Protein AF-A0A0Q9MKY3-F1 (afdb_monomer_lite)

Sequence (114 aa):
METAKNHFFTDISVMLGRSMRHIFRSIDTIITVCITPIAMMLLFVYVLGGAIQTGTDNYVNYLLPGILLMAIASGIAYTSYRLFMDKQRGIFERFSEVSSTCCQASCLWRSQAA

pLDDT: mean 70.07, std 8.72, range [50.09, 84.06]

Radius of gyration: 25.33 Å; chains: 1; bounding box: 61×44×64 Å

Foldseek 3Di:
DVVVVVVVVVVCVVVVVVVVVVVVVVVVVVCCLLVVLVVVLCCCCCVVLVPDPDPSPPPCVVVVVVSVVVNVVSNVVVVVVVVVVVVVCVVVVVVVVVVVVVVVVVVVVVVVVD

Structure (mmCIF, N/CA/C/O backbone):
data_AF-A0A0Q9MKY3-F1
#
_entry.id   AF-A0A0Q9MKY3-F1
#
loop_
_atom_site.group_PDB
_atom_site.id
_atom_site.type_symbol
_atom_site.label_atom_id
_atom_site.label_alt_id
_atom_site.label_comp_id
_atom_site.label_asym_id
_atom_site.label_entity_id
_atom_site.label_seq_id
_atom_site.pdbx_PDB_ins_code
_atom_site.Cartn_x
_atom_site.Cartn_y
_atom_site.Cartn_z
_atom_site.occupancy
_atom_site.B_iso_or_equiv
_atom_site.auth_seq_id
_atom_site.auth_comp_id
_atom_site.auth_asym_id
_atom_site.auth_atom_id
_atom_site.pdbx_PDB_model_num
ATOM 1 N N . MET A 1 1 ? 1.417 21.401 -30.698 1.00 51.50 1 MET A N 1
ATOM 2 C CA . MET A 1 1 ? 1.576 21.024 -29.273 1.00 51.50 1 MET A CA 1
ATOM 3 C C . MET A 1 1 ? 0.485 20.063 -28.787 1.00 51.50 1 MET A C 1
ATOM 5 O O . MET A 1 1 ? 0.763 19.288 -27.885 1.00 51.50 1 MET A O 1
ATOM 9 N N . GLU A 1 2 ? -0.709 20.025 -29.396 1.00 54.91 2 GLU A N 1
ATOM 10 C CA . GLU A 1 2 ? -1.766 19.061 -29.021 1.00 54.91 2 GLU A CA 1
ATOM 11 C C . GLU A 1 2 ? -1.507 17.608 -29.455 1.00 54.91 2 GLU A C 1
ATOM 13 O O . GLU A 1 2 ? -1.830 16.681 -28.717 1.00 54.91 2 GLU A O 1
ATOM 18 N N . THR A 1 3 ? -0.8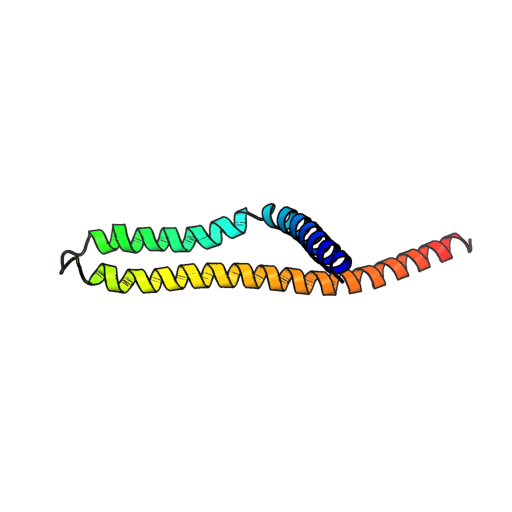64 17.382 -30.603 1.00 54.81 3 THR A N 1
ATOM 19 C CA . THR A 1 3 ? -0.604 16.027 -31.123 1.00 54.81 3 THR A CA 1
ATOM 20 C C . THR A 1 3 ? 0.345 15.217 -30.234 1.00 54.81 3 THR A C 1
ATOM 22 O O . THR A 1 3 ? 0.073 14.054 -29.956 1.00 54.81 3 THR A O 1
ATOM 25 N N . ALA A 1 4 ? 1.398 15.832 -29.684 1.00 59.72 4 ALA A N 1
ATOM 26 C CA . ALA A 1 4 ? 2.339 15.166 -28.772 1.00 59.72 4 ALA A CA 1
ATOM 27 C C . ALA A 1 4 ? 1.683 14.697 -27.457 1.00 59.72 4 ALA A C 1
ATOM 29 O O . ALA A 1 4 ? 2.031 13.642 -26.929 1.00 59.72 4 ALA A O 1
ATOM 30 N N . LYS A 1 5 ? 0.698 15.448 -26.946 1.00 59.72 5 LYS A N 1
ATOM 31 C CA . LYS A 1 5 ? -0.033 15.107 -25.718 1.00 59.72 5 LYS A CA 1
ATOM 32 C C . LYS A 1 5 ? -0.911 13.864 -25.911 1.00 59.72 5 LYS A C 1
ATOM 34 O O . LYS A 1 5 ? -0.959 13.021 -25.019 1.00 59.72 5 LYS A O 1
ATOM 39 N N . ASN A 1 6 ? -1.538 13.709 -27.080 1.00 66.19 6 ASN A N 1
ATOM 40 C CA . ASN A 1 6 ? -2.361 12.533 -27.382 1.00 66.19 6 ASN A CA 1
ATOM 41 C C . ASN A 1 6 ? -1.530 11.246 -27.495 1.00 66.19 6 ASN A C 1
ATOM 43 O O . ASN A 1 6 ? -1.966 10.205 -27.003 1.00 66.19 6 ASN A O 1
ATOM 47 N N . HIS A 1 7 ? -0.322 11.310 -28.064 1.00 71.31 7 HIS A N 1
ATOM 48 C CA . HIS A 1 7 ? 0.585 10.156 -28.100 1.00 71.31 7 HIS A CA 1
ATOM 49 C C . HIS A 1 7 ? 1.090 9.786 -26.701 1.00 71.31 7 HIS A C 1
ATOM 51 O O . HIS A 1 7 ? 0.990 8.630 -26.310 1.00 71.31 7 HIS A O 1
ATOM 57 N N . PHE A 1 8 ? 1.486 10.773 -25.889 1.00 77.25 8 PHE A N 1
ATOM 58 C CA . PHE A 1 8 ? 1.986 10.532 -24.532 1.00 77.25 8 PHE A CA 1
ATOM 59 C C . PHE A 1 8 ? 0.960 9.821 -23.631 1.00 77.25 8 PHE A C 1
ATOM 61 O O . PHE A 1 8 ? 1.293 8.867 -22.930 1.00 77.25 8 PHE A O 1
ATOM 68 N N . PHE A 1 9 ? -0.310 10.237 -23.681 1.00 78.12 9 PHE A N 1
ATOM 69 C CA . PHE A 1 9 ? -1.382 9.572 -22.934 1.00 78.12 9 PHE A CA 1
ATOM 70 C C . PHE A 1 9 ? -1.719 8.179 -23.482 1.00 78.12 9 PHE A C 1
ATOM 72 O O . PHE A 1 9 ? -2.019 7.276 -22.700 1.00 78.12 9 PHE A O 1
ATOM 79 N N . THR A 1 10 ? -1.639 7.989 -24.801 1.00 82.31 10 THR A N 1
ATOM 80 C CA . THR A 1 10 ? -1.887 6.688 -25.441 1.00 82.31 10 THR A CA 1
ATOM 81 C C . THR A 1 10 ? -0.791 5.684 -25.086 1.00 82.31 10 THR A C 1
ATOM 83 O O . THR A 1 10 ? -1.093 4.560 -24.691 1.00 82.31 10 THR A O 1
ATOM 86 N N . ASP A 1 11 ? 0.474 6.098 -25.125 1.00 80.50 11 ASP A N 1
ATOM 87 C CA . ASP A 1 11 ? 1.614 5.237 -24.804 1.00 80.50 11 ASP A CA 1
ATOM 88 C C . ASP A 1 11 ? 1.630 4.851 -23.320 1.00 80.50 11 ASP A C 1
ATOM 90 O O . ASP A 1 11 ? 1.821 3.679 -22.981 1.00 80.50 11 ASP A O 1
ATOM 94 N N . ILE A 1 12 ? 1.333 5.806 -22.427 1.00 82.81 12 ILE A N 1
ATOM 95 C CA . ILE A 1 12 ? 1.160 5.533 -20.993 1.00 82.81 12 ILE A CA 1
ATOM 96 C C . ILE A 1 12 ? 0.005 4.555 -20.773 1.00 82.81 12 ILE A C 1
ATOM 98 O O . ILE A 1 12 ? 0.165 3.591 -20.030 1.00 82.81 12 ILE A O 1
ATOM 102 N N . SER A 1 13 ? -1.137 4.758 -21.433 1.00 83.19 13 SER A N 1
ATOM 103 C CA . SER A 1 13 ? -2.302 3.874 -21.320 1.00 83.19 13 SER A CA 1
ATOM 104 C C . SER A 1 13 ? -1.993 2.442 -21.777 1.00 83.19 13 SER A C 1
ATOM 106 O O . SER A 1 13 ? -2.350 1.484 -21.088 1.00 83.19 13 SER A O 1
ATOM 108 N N . VAL A 1 14 ? -1.270 2.277 -22.888 1.00 83.50 14 VAL A N 1
ATOM 109 C CA . VAL A 1 14 ? -0.912 0.962 -23.442 1.00 83.50 14 VAL A CA 1
ATOM 110 C C . VAL A 1 14 ? 0.117 0.235 -22.569 1.00 83.50 14 VAL A C 1
ATOM 112 O O . VAL A 1 14 ? -0.034 -0.963 -22.309 1.00 83.50 14 VAL A O 1
ATOM 115 N N . MET A 1 15 ? 1.141 0.940 -22.079 1.00 79.50 15 MET A N 1
ATOM 116 C CA . MET A 1 15 ? 2.135 0.393 -21.143 1.00 79.50 15 MET A CA 1
ATOM 117 C C . MET A 1 15 ? 1.478 -0.017 -19.818 1.00 79.50 15 MET A C 1
ATOM 119 O O . MET A 1 15 ? 1.665 -1.138 -19.340 1.00 79.50 15 MET A O 1
ATOM 123 N N . LEU A 1 16 ? 0.640 0.861 -19.261 1.00 80.75 16 LEU A N 1
ATOM 124 C CA . LEU A 1 16 ? -0.065 0.641 -18.000 1.00 80.75 16 LEU A CA 1
ATOM 125 C C . LEU A 1 16 ? -1.078 -0.506 -18.125 1.00 80.75 16 LEU A C 1
ATOM 127 O O . LEU A 1 16 ? -1.164 -1.344 -17.229 1.00 80.75 16 LEU A O 1
ATOM 131 N N . GLY A 1 17 ? -1.774 -0.614 -19.260 1.00 79.94 17 GLY A N 1
ATOM 132 C CA . GLY A 1 17 ? -2.690 -1.715 -19.559 1.00 79.94 17 GLY A CA 1
ATOM 133 C C . GLY A 1 17 ? -1.995 -3.078 -19.633 1.00 79.94 17 GLY A C 1
ATOM 134 O O . GLY A 1 17 ? -2.499 -4.060 -19.080 1.00 79.94 17 GLY A O 1
ATOM 135 N N . ARG A 1 18 ? -0.806 -3.154 -20.249 1.00 76.62 18 ARG A N 1
ATOM 136 C CA . ARG A 1 18 ? -0.003 -4.389 -20.273 1.00 76.62 18 ARG A CA 1
ATOM 137 C C . ARG A 1 18 ? 0.519 -4.767 -18.885 1.00 76.62 18 ARG A C 1
ATOM 139 O O . ARG A 1 18 ? 0.367 -5.926 -18.493 1.00 76.62 18 ARG A O 1
ATOM 146 N N . SER A 1 19 ? 1.052 -3.811 -18.121 1.00 67.25 19 SER A N 1
ATOM 147 C CA . SER A 1 19 ? 1.531 -4.064 -16.754 1.00 67.25 19 SER A CA 1
ATOM 148 C C . SER A 1 19 ? 0.402 -4.477 -15.812 1.00 67.25 19 SER A C 1
ATOM 150 O O . SER A 1 19 ? 0.541 -5.462 -15.087 1.00 67.25 19 SER A O 1
ATOM 152 N N . MET A 1 20 ? -0.756 -3.810 -15.865 1.00 68.69 20 MET A N 1
ATOM 153 C CA . MET A 1 20 ? -1.925 -4.209 -15.078 1.00 68.69 20 MET A CA 1
ATOM 154 C C . MET A 1 20 ? -2.361 -5.641 -15.393 1.00 68.69 20 MET A C 1
ATOM 156 O O . MET A 1 20 ? -2.624 -6.412 -14.474 1.00 68.69 20 MET A O 1
ATOM 160 N N . ARG A 1 21 ? -2.365 -6.051 -16.667 1.00 73.38 21 ARG A N 1
ATOM 161 C CA . ARG A 1 21 ? -2.749 -7.419 -17.047 1.00 73.38 21 ARG A CA 1
ATOM 162 C C . ARG A 1 21 ? -1.819 -8.491 -16.466 1.00 73.38 21 ARG A C 1
ATOM 164 O O . ARG A 1 21 ? -2.297 -9.559 -16.092 1.00 73.38 21 ARG A O 1
ATOM 171 N N . HIS A 1 22 ? -0.521 -8.209 -16.347 1.00 63.81 22 HIS A N 1
ATOM 172 C CA . HIS A 1 22 ? 0.435 -9.105 -15.684 1.00 63.81 22 HIS A CA 1
ATOM 173 C C . HIS A 1 22 ? 0.244 -9.150 -14.164 1.00 63.81 22 HIS A C 1
ATOM 175 O O . HIS A 1 22 ? 0.338 -10.214 -13.554 1.00 63.81 22 HIS A O 1
ATOM 181 N N . ILE A 1 23 ? -0.074 -8.003 -13.569 1.00 62.81 23 ILE A N 1
ATOM 182 C CA . ILE A 1 23 ? -0.332 -7.825 -12.140 1.00 62.81 23 ILE A CA 1
ATOM 183 C C . ILE A 1 23 ? -1.580 -8.591 -11.682 1.00 62.81 23 ILE A C 1
ATOM 185 O O . ILE A 1 23 ? -1.556 -9.241 -10.639 1.00 62.81 23 ILE A O 1
ATOM 189 N N . PHE A 1 24 ? -2.656 -8.549 -12.471 1.00 62.31 24 PHE A N 1
ATOM 190 C CA . PHE A 1 24 ? -3.918 -9.213 -12.140 1.00 62.31 24 PHE A CA 1
ATOM 191 C C . PHE A 1 24 ? -3.836 -10.746 -12.165 1.00 62.31 24 PHE A C 1
ATOM 193 O O . PHE A 1 24 ? -4.729 -11.398 -11.635 1.00 62.31 24 PHE A O 1
ATOM 200 N N . ARG A 1 25 ? -2.770 -11.349 -12.717 1.00 65.19 25 ARG A N 1
ATOM 201 C CA . ARG A 1 25 ? -2.572 -12.808 -12.646 1.00 65.19 25 ARG A CA 1
ATOM 202 C C . ARG A 1 25 ? -2.107 -13.277 -11.258 1.00 65.19 25 ARG A C 1
ATOM 204 O O . ARG A 1 25 ? -2.299 -14.440 -10.924 1.00 65.19 25 ARG A O 1
ATOM 211 N N . SER A 1 26 ? -1.576 -12.372 -10.435 1.00 62.75 26 SER A N 1
ATOM 212 C CA . SER A 1 26 ? -1.145 -12.618 -9.049 1.00 62.75 26 SER A CA 1
ATOM 213 C C . SER A 1 26 ? -2.217 -12.188 -8.036 1.00 62.75 26 SER A C 1
ATOM 215 O O . SER A 1 26 ? -1.912 -11.530 -7.045 1.00 62.75 26 SER A O 1
ATOM 217 N N . ILE A 1 27 ? -3.490 -12.477 -8.322 1.00 63.00 27 ILE A N 1
ATOM 218 C CA . ILE A 1 27 ? -4.642 -11.978 -7.552 1.00 63.00 27 ILE A CA 1
ATOM 219 C C . ILE A 1 27 ? -4.792 -12.655 -6.180 1.00 63.00 27 ILE A C 1
ATOM 221 O O . ILE A 1 27 ? -5.239 -12.028 -5.223 1.00 63.00 27 ILE A O 1
ATOM 225 N N . ASP A 1 28 ? -4.365 -13.911 -6.069 1.00 69.56 28 ASP A N 1
ATOM 226 C CA . ASP A 1 28 ? -4.556 -14.767 -4.891 1.00 69.56 28 ASP A CA 1
ATOM 227 C C . ASP A 1 28 ? -3.962 -14.166 -3.600 1.00 69.56 28 ASP A C 1
ATOM 229 O O . ASP A 1 28 ? -4.615 -14.087 -2.556 1.00 69.56 28 ASP A O 1
ATOM 233 N N . THR A 1 29 ? -2.756 -13.603 -3.695 1.00 67.62 29 THR A N 1
ATOM 234 C CA . THR A 1 29 ? -2.081 -12.977 -2.551 1.00 67.62 29 THR A CA 1
ATOM 235 C C . THR A 1 29 ? -2.720 -11.640 -2.158 1.00 67.62 29 THR A C 1
ATOM 237 O O . THR A 1 29 ? -2.731 -11.293 -0.978 1.00 67.62 29 THR A O 1
ATOM 240 N N . ILE A 1 30 ? -3.288 -10.904 -3.127 1.00 71.38 30 ILE A N 1
ATOM 241 C CA . ILE A 1 30 ? -4.033 -9.653 -2.883 1.00 71.38 30 ILE A CA 1
ATOM 242 C C . ILE A 1 30 ? -5.292 -9.958 -2.074 1.00 71.38 30 ILE A C 1
ATOM 244 O O . ILE A 1 30 ? -5.602 -9.282 -1.095 1.00 71.38 30 ILE A O 1
ATOM 248 N N . ILE A 1 31 ? -5.999 -11.009 -2.490 1.00 73.75 31 ILE A N 1
ATOM 249 C CA . ILE A 1 31 ? -7.240 -11.457 -1.871 1.00 73.75 31 ILE A CA 1
ATOM 250 C C . ILE A 1 31 ? -6.983 -11.828 -0.406 1.00 73.75 31 ILE A C 1
ATOM 252 O O . ILE A 1 31 ? -7.661 -11.311 0.477 1.00 73.75 31 ILE A O 1
ATOM 256 N N . THR A 1 32 ? -5.958 -12.633 -0.123 1.00 76.00 32 THR A N 1
ATOM 257 C CA . THR A 1 32 ? -5.637 -13.066 1.250 1.00 76.00 32 THR A CA 1
ATOM 258 C C . THR A 1 32 ? -5.276 -11.903 2.184 1.00 76.00 32 THR A C 1
ATOM 260 O O . THR A 1 32 ? -5.745 -11.857 3.325 1.00 76.00 32 THR A O 1
ATOM 263 N N . VAL A 1 33 ? -4.497 -10.925 1.711 1.00 77.12 33 VAL A N 1
ATOM 264 C CA . VAL A 1 33 ? -4.085 -9.746 2.500 1.00 77.12 33 VAL A CA 1
ATOM 265 C C . VAL A 1 33 ? -5.256 -8.837 2.882 1.00 77.12 33 VAL A C 1
ATOM 267 O O . VAL A 1 33 ? -5.212 -8.198 3.934 1.00 77.12 33 VAL A O 1
ATOM 270 N N . CYS A 1 34 ? -6.299 -8.787 2.051 1.00 75.94 34 CYS A N 1
ATOM 271 C CA . CYS A 1 34 ? -7.509 -8.009 2.311 1.00 75.94 34 CYS A CA 1
ATOM 272 C C . CYS A 1 34 ? -8.550 -8.802 3.112 1.00 75.94 34 CYS A C 1
ATOM 274 O O . CYS A 1 34 ? -9.195 -8.249 3.999 1.00 75.94 34 CYS A O 1
ATOM 276 N N . ILE A 1 35 ? -8.707 -10.100 2.840 1.00 80.06 35 ILE A N 1
ATOM 277 C CA . ILE A 1 35 ? -9.694 -10.948 3.523 1.00 80.06 35 ILE A CA 1
ATOM 278 C C . ILE A 1 35 ? -9.322 -11.165 4.990 1.00 80.06 35 ILE A C 1
ATOM 280 O O . ILE A 1 35 ? -10.201 -11.116 5.843 1.00 80.06 35 ILE A O 1
ATOM 284 N N . THR A 1 36 ? -8.041 -11.358 5.309 1.00 81.19 36 THR A N 1
ATOM 285 C CA . THR A 1 36 ? -7.583 -11.597 6.690 1.00 81.19 36 THR A CA 1
ATOM 286 C C . THR A 1 36 ? -8.001 -10.484 7.674 1.00 81.19 36 THR A C 1
ATOM 288 O O . THR A 1 36 ? -8.604 -10.801 8.703 1.00 81.19 36 THR A O 1
ATOM 291 N N . PRO A 1 37 ? -7.771 -9.184 7.391 1.00 75.25 37 PRO A N 1
ATOM 292 C CA . PRO A 1 37 ? -8.239 -8.109 8.265 1.00 75.25 37 PRO A CA 1
ATOM 293 C C . PRO A 1 37 ? -9.770 -7.975 8.295 1.00 75.25 37 PRO A C 1
ATOM 295 O O . PRO A 1 37 ? -10.316 -7.648 9.346 1.00 75.25 37 PRO A O 1
ATOM 298 N N . ILE A 1 38 ? -10.482 -8.286 7.203 1.00 79.25 38 ILE A N 1
ATOM 299 C CA . ILE A 1 38 ? -11.959 -8.295 7.180 1.00 79.25 38 ILE A CA 1
ATOM 300 C C . ILE A 1 38 ? -12.518 -9.426 8.055 1.00 79.25 38 ILE A C 1
ATOM 302 O O . ILE A 1 38 ? -13.465 -9.215 8.809 1.00 79.25 38 ILE A O 1
ATOM 306 N N . ALA A 1 39 ? -11.925 -10.619 8.003 1.00 79.31 39 ALA A N 1
ATOM 307 C CA . ALA A 1 39 ? -12.309 -11.741 8.852 1.00 79.31 39 ALA A CA 1
ATOM 308 C C . ALA A 1 39 ? -12.094 -11.412 10.338 1.00 79.31 39 ALA A C 1
ATOM 310 O O . ALA A 1 39 ? -12.971 -11.677 11.160 1.00 79.31 39 ALA A O 1
ATOM 311 N N . MET A 1 40 ? -10.977 -10.755 10.673 1.00 75.94 40 MET A N 1
ATOM 312 C CA . MET A 1 40 ? -10.744 -10.241 12.025 1.00 75.94 40 MET A CA 1
ATOM 313 C C . MET A 1 40 ? -11.748 -9.155 12.428 1.00 75.94 40 MET A C 1
ATOM 315 O O . MET A 1 40 ? -12.217 -9.156 13.564 1.00 75.94 40 MET A O 1
ATOM 319 N N . MET A 1 41 ? -12.142 -8.271 11.505 1.00 72.75 41 MET A N 1
ATOM 320 C CA . MET A 1 41 ? -13.196 -7.282 11.746 1.00 72.75 41 MET A CA 1
ATOM 321 C C . MET A 1 41 ? -14.528 -7.944 12.093 1.00 72.75 41 MET A C 1
ATOM 323 O O . MET A 1 41 ? -15.147 -7.589 13.094 1.00 72.75 41 MET A O 1
ATOM 327 N N . LEU A 1 42 ? -14.961 -8.919 11.290 1.00 73.06 42 LEU A N 1
ATOM 328 C CA . LEU A 1 42 ? -16.223 -9.624 11.504 1.00 73.06 42 LEU A CA 1
ATOM 329 C C . LEU A 1 42 ? -16.209 -10.417 12.814 1.00 73.06 42 LEU A C 1
ATOM 331 O O . LEU A 1 42 ? -17.201 -10.389 13.536 1.00 73.06 42 LEU A O 1
ATOM 335 N N . LEU A 1 43 ? -15.088 -11.050 13.171 1.00 74.62 43 LEU A N 1
ATOM 336 C CA . LEU A 1 43 ? -14.938 -11.738 14.453 1.00 74.62 43 LEU A CA 1
ATOM 337 C C . LEU A 1 43 ? -15.084 -10.763 15.632 1.00 74.62 43 LEU A C 1
ATOM 339 O O . LEU A 1 43 ? -15.881 -11.005 16.535 1.00 74.62 43 LEU A O 1
ATOM 343 N N . PHE A 1 44 ? -14.379 -9.632 15.622 1.00 64.19 44 PHE A N 1
ATOM 344 C CA . PHE A 1 44 ? -14.458 -8.671 16.726 1.00 64.19 44 PHE A CA 1
ATOM 345 C C . PHE A 1 44 ? -15.819 -7.961 16.819 1.00 64.19 44 PHE A C 1
ATOM 347 O O . PHE A 1 44 ? -16.328 -7.783 17.923 1.00 64.19 44 PHE A O 1
ATOM 354 N N . VAL A 1 45 ? -16.444 -7.597 15.693 1.00 66.94 45 VAL A N 1
ATOM 355 C CA . VAL A 1 45 ? -17.748 -6.907 15.683 1.00 66.94 45 VAL A CA 1
ATOM 356 C C . VAL A 1 45 ? -18.899 -7.859 16.018 1.00 66.94 45 VAL A C 1
ATOM 358 O O . VAL A 1 45 ? -19.719 -7.533 16.872 1.00 66.94 45 VAL A O 1
ATOM 361 N N . TYR A 1 46 ? -18.966 -9.035 15.382 1.00 65.12 46 TYR A N 1
ATOM 362 C CA . TYR A 1 46 ? -20.101 -9.949 15.547 1.00 65.12 46 TYR A CA 1
ATOM 363 C C . TYR A 1 46 ? -19.931 -10.940 16.703 1.00 65.12 46 TYR A C 1
ATOM 365 O O . TYR A 1 46 ? -20.901 -11.193 17.412 1.00 65.12 46 TYR A O 1
ATOM 373 N N . VAL A 1 47 ? -18.734 -11.499 16.926 1.00 67.81 47 VAL A N 1
ATOM 374 C CA . VAL A 1 47 ? -18.527 -12.542 17.953 1.00 67.81 47 VAL A CA 1
ATOM 375 C C . VAL A 1 47 ? -18.234 -11.928 19.322 1.00 67.81 47 VAL A C 1
ATOM 377 O O . VAL A 1 47 ? -18.823 -12.344 20.315 1.00 67.81 47 VAL A O 1
ATOM 380 N N . LEU A 1 48 ? -17.357 -10.921 19.386 1.00 60.00 48 LEU A N 1
ATOM 381 C CA . LEU A 1 48 ? -16.985 -10.268 20.650 1.00 60.00 48 LEU A CA 1
ATOM 382 C C . LEU A 1 48 ? -17.901 -9.078 20.989 1.00 60.00 48 LEU A C 1
ATOM 384 O O . LEU A 1 48 ? -18.269 -8.907 22.149 1.00 60.00 48 LEU A O 1
ATOM 388 N N . GLY A 1 49 ? -18.337 -8.300 19.991 1.00 58.50 49 GLY A N 1
ATOM 389 C CA . GLY A 1 49 ? -19.313 -7.216 20.165 1.00 58.50 49 GLY A CA 1
ATOM 390 C C . GLY A 1 49 ? -20.750 -7.695 20.412 1.00 58.50 49 GLY A C 1
ATOM 391 O O . GLY A 1 49 ? -21.491 -7.040 21.138 1.00 58.50 49 GLY A O 1
ATOM 392 N N . GLY A 1 50 ? -21.131 -8.867 19.890 1.00 59.62 50 GLY A N 1
ATOM 393 C CA . GLY A 1 50 ? -22.452 -9.468 20.120 1.00 59.62 50 GLY A CA 1
ATOM 394 C C . GLY A 1 50 ? -22.668 -10.029 21.534 1.00 59.62 50 GLY A C 1
ATOM 395 O O . GLY A 1 50 ? -23.809 -10.260 21.928 1.00 59.62 50 GLY A O 1
ATOM 396 N N . ALA A 1 51 ? -21.597 -10.233 22.311 1.00 55.47 51 ALA A N 1
ATOM 397 C CA . ALA A 1 51 ? -21.651 -10.848 23.642 1.00 55.47 51 ALA A CA 1
ATOM 398 C C . ALA A 1 51 ? -21.634 -9.840 24.812 1.00 55.47 51 ALA A C 1
ATOM 400 O O . ALA A 1 51 ? -21.946 -10.218 25.941 1.00 55.47 51 ALA A O 1
ATOM 401 N N . ILE A 1 52 ? -21.292 -8.565 24.577 1.00 53.44 52 ILE A N 1
ATOM 402 C CA . ILE A 1 52 ? -21.102 -7.564 25.642 1.00 53.44 52 ILE A CA 1
ATOM 403 C C . ILE A 1 52 ? -22.275 -6.570 25.666 1.00 53.44 52 ILE A C 1
ATOM 405 O O . ILE A 1 52 ? -22.325 -5.606 24.908 1.00 53.44 52 ILE A O 1
ATOM 409 N N . GLN A 1 53 ? -23.218 -6.789 26.588 1.00 52.66 53 GLN A N 1
ATOM 410 C CA . GLN A 1 53 ? -24.365 -5.911 26.877 1.00 52.66 53 GLN A CA 1
ATOM 411 C C . GLN A 1 53 ? -24.012 -4.810 27.894 1.00 52.66 53 GLN A C 1
ATOM 413 O 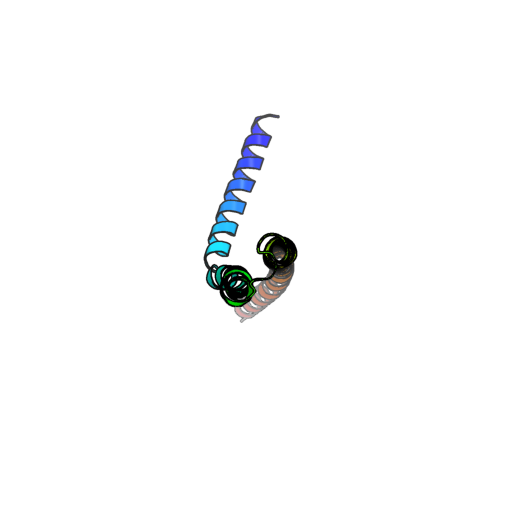O . GLN A 1 53 ? -24.656 -4.669 28.931 1.00 52.66 53 GLN A O 1
ATOM 418 N N . THR A 1 54 ? -22.989 -4.002 27.617 1.00 50.09 54 THR A N 1
ATOM 419 C CA . THR A 1 54 ? -22.722 -2.774 28.389 1.00 50.09 54 THR A CA 1
ATOM 420 C C . THR A 1 54 ? -22.743 -1.579 27.443 1.00 50.09 54 THR A C 1
ATOM 422 O O . THR A 1 54 ? -21.713 -1.212 26.890 1.00 50.09 54 THR A O 1
ATOM 425 N N . GLY A 1 55 ? -23.926 -0.999 27.211 1.00 50.72 55 GLY A N 1
ATOM 426 C CA . GLY A 1 55 ? -24.080 0.215 26.400 1.00 50.72 55 GLY A CA 1
ATOM 427 C C . GLY A 1 55 ? -23.585 0.049 24.959 1.00 50.72 55 GLY A C 1
ATOM 428 O O . GLY A 1 55 ? -22.536 0.580 24.595 1.00 50.72 55 GLY A O 1
ATOM 429 N N . THR A 1 56 ? -24.366 -0.684 24.161 1.00 55.00 56 THR A N 1
ATOM 430 C CA . THR A 1 56 ? -24.159 -1.056 22.747 1.00 55.00 56 THR A CA 1
ATOM 431 C C . THR A 1 56 ? -23.596 0.049 21.841 1.00 55.00 56 THR A C 1
ATOM 433 O O . THR A 1 56 ? -22.910 -0.259 20.869 1.00 55.00 56 THR A O 1
ATOM 436 N N . ASP A 1 57 ? -23.799 1.325 22.168 1.00 56.66 57 ASP A N 1
ATOM 437 C CA . ASP A 1 57 ? -23.356 2.436 21.326 1.00 56.66 57 ASP A CA 1
ATOM 438 C C . ASP A 1 57 ? -21.850 2.726 21.383 1.00 56.66 57 ASP A C 1
ATOM 440 O O . ASP A 1 57 ? -21.298 3.205 20.400 1.00 56.66 57 ASP A O 1
ATOM 444 N N . ASN A 1 58 ? -21.131 2.446 22.476 1.00 61.94 58 ASN A N 1
ATOM 445 C CA . ASN A 1 58 ? -19.748 2.941 22.597 1.00 61.94 58 ASN A CA 1
ATOM 446 C C . ASN A 1 58 ? -18.685 1.916 22.175 1.00 61.94 58 ASN A C 1
ATOM 448 O O . ASN A 1 58 ? -17.735 2.267 21.480 1.00 61.94 58 ASN A O 1
ATOM 452 N N . TYR A 1 59 ? -18.836 0.639 22.533 1.00 57.38 59 TYR A N 1
ATOM 453 C CA . TYR A 1 59 ? -17.780 -0.365 22.331 1.00 57.38 59 TYR A CA 1
ATOM 454 C C . TYR A 1 59 ? -17.458 -0.622 20.849 1.00 57.38 59 TYR A C 1
ATOM 456 O O . TYR A 1 59 ? -16.291 -0.675 20.454 1.00 57.38 59 TYR A O 1
ATOM 464 N N . VAL A 1 60 ? -18.495 -0.702 20.010 1.00 64.19 60 VAL A N 1
ATOM 465 C CA . VAL A 1 60 ? -18.340 -0.864 18.559 1.00 64.19 60 VAL A CA 1
ATOM 466 C C . VAL A 1 60 ? -17.683 0.378 17.956 1.00 64.19 60 VAL A C 1
ATOM 468 O O . VAL A 1 60 ? -16.721 0.239 17.209 1.00 64.19 60 VAL A O 1
ATOM 471 N N . ASN A 1 61 ? -18.111 1.583 18.345 1.00 65.94 61 ASN A N 1
ATOM 472 C CA . ASN A 1 61 ? -17.553 2.842 17.838 1.00 65.94 61 ASN A CA 1
ATOM 473 C C . ASN A 1 61 ? -16.063 3.052 18.179 1.00 65.94 61 ASN A C 1
ATOM 475 O O . ASN A 1 61 ? -15.372 3.740 17.431 1.00 65.94 61 ASN A O 1
ATOM 479 N N . TYR A 1 62 ? -15.536 2.430 19.241 1.00 67.88 62 TYR A N 1
ATOM 480 C CA . TYR A 1 62 ? -14.101 2.476 19.564 1.00 67.88 62 TYR A CA 1
ATOM 481 C C . TYR A 1 62 ? -13.256 1.451 18.792 1.00 67.88 62 TYR A C 1
ATOM 483 O O . TYR A 1 62 ? -12.122 1.751 18.415 1.00 67.88 62 TYR A O 1
ATOM 491 N N . LEU A 1 63 ? -13.780 0.251 18.531 1.00 67.50 63 LEU A N 1
ATOM 492 C CA . LEU A 1 63 ? -13.036 -0.814 17.842 1.00 67.50 63 LEU A CA 1
ATOM 493 C C . LEU A 1 63 ? -13.058 -0.680 16.315 1.00 67.50 63 LEU A C 1
ATOM 495 O O . LEU A 1 63 ? -12.064 -0.985 15.649 1.00 67.50 63 LEU A O 1
ATOM 499 N N . LEU A 1 64 ? -14.172 -0.194 15.762 1.00 68.88 64 LEU A N 1
ATOM 500 C CA . LEU A 1 64 ? -14.373 -0.015 14.324 1.00 68.88 64 LEU A CA 1
ATOM 501 C C . LEU A 1 64 ? -13.266 0.825 13.656 1.00 68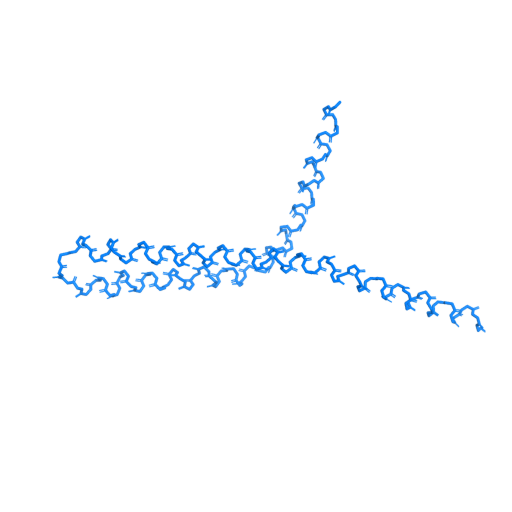.88 64 LEU A C 1
ATOM 503 O O . LEU A 1 64 ? -12.706 0.349 12.666 1.00 68.88 64 LEU A O 1
ATOM 507 N N . PRO A 1 65 ? -12.863 2.004 14.179 1.00 70.19 65 PRO A N 1
ATOM 508 C CA . PRO A 1 65 ? -11.814 2.805 13.549 1.00 70.19 65 PRO A CA 1
ATOM 509 C C . PRO A 1 65 ? -10.429 2.148 13.618 1.00 70.19 65 PRO A C 1
ATOM 511 O O . PRO A 1 65 ? -9.657 2.279 12.671 1.00 70.19 65 PRO A O 1
ATOM 514 N N . GLY A 1 66 ? -10.105 1.407 14.685 1.00 75.12 66 GLY A N 1
ATOM 515 C CA . GLY A 1 66 ? -8.807 0.734 14.823 1.00 75.12 66 GLY A CA 1
ATOM 516 C C . GLY A 1 66 ? -8.616 -0.398 13.812 1.00 75.12 66 GLY A C 1
ATOM 517 O O . GLY A 1 66 ? -7.562 -0.524 13.186 1.00 75.12 66 GLY A O 1
ATOM 518 N N . ILE A 1 67 ? -9.664 -1.192 13.590 1.00 73.50 67 ILE A N 1
ATOM 519 C CA . ILE A 1 67 ? -9.632 -2.279 12.608 1.00 73.50 67 ILE A CA 1
ATOM 520 C C . ILE A 1 67 ? -9.698 -1.725 11.178 1.00 73.50 67 ILE A C 1
ATOM 522 O O . ILE A 1 67 ? -8.983 -2.213 10.302 1.00 73.50 67 ILE A O 1
ATOM 526 N N . LEU A 1 68 ? -10.477 -0.659 10.947 1.00 71.19 68 LEU A N 1
ATOM 527 C CA . LEU A 1 68 ? -10.494 0.066 9.673 1.00 71.19 68 LEU A CA 1
ATOM 528 C C . LEU A 1 68 ? -9.093 0.593 9.322 1.00 71.19 68 LEU A C 1
ATOM 530 O O . LEU A 1 68 ? -8.641 0.443 8.187 1.00 71.19 68 LEU A O 1
ATOM 534 N N . LEU A 1 69 ? -8.374 1.146 10.305 1.00 79.56 69 LEU A N 1
ATOM 535 C CA . LEU A 1 69 ? -7.001 1.616 10.134 1.00 79.56 69 LEU A CA 1
ATOM 536 C C . LEU A 1 69 ? -6.056 0.468 9.752 1.00 79.56 69 LEU A C 1
ATOM 538 O O . LEU A 1 69 ? -5.275 0.615 8.814 1.00 79.56 69 LEU A O 1
ATOM 542 N N . MET A 1 70 ? -6.152 -0.685 10.424 1.00 77.00 70 MET A N 1
ATOM 543 C CA . MET A 1 70 ? -5.349 -1.865 10.077 1.00 77.00 70 MET A CA 1
ATOM 544 C C . MET A 1 70 ? -5.658 -2.389 8.669 1.00 77.00 70 MET A C 1
ATOM 546 O O . MET A 1 70 ? -4.735 -2.753 7.938 1.00 77.00 70 MET A O 1
ATOM 550 N N . ALA A 1 71 ? -6.926 -2.383 8.252 1.00 80.06 71 ALA A N 1
ATOM 551 C CA . ALA A 1 71 ? -7.324 -2.788 6.905 1.00 80.06 71 ALA A CA 1
ATOM 552 C C . ALA A 1 71 ? -6.751 -1.847 5.828 1.00 80.06 71 ALA A C 1
ATOM 554 O O . ALA A 1 71 ? -6.161 -2.312 4.850 1.00 80.06 71 ALA A O 1
ATOM 555 N N . ILE A 1 72 ? -6.859 -0.529 6.032 1.00 80.81 72 ILE A N 1
ATOM 556 C CA . ILE A 1 72 ? -6.310 0.481 5.116 1.00 80.81 72 ILE A CA 1
ATOM 557 C C . ILE A 1 72 ? -4.780 0.373 5.054 1.00 80.81 72 ILE A C 1
ATOM 559 O O . ILE A 1 72 ? -4.207 0.338 3.964 1.00 80.81 72 ILE A O 1
ATOM 563 N N . ALA A 1 73 ? -4.115 0.262 6.207 1.00 83.19 73 ALA A N 1
ATOM 564 C CA . ALA A 1 73 ? -2.663 0.129 6.284 1.00 83.19 73 ALA A CA 1
ATOM 565 C C . ALA A 1 73 ? -2.163 -1.128 5.556 1.00 83.19 73 ALA A C 1
ATOM 567 O O . ALA A 1 73 ? -1.215 -1.041 4.775 1.00 83.19 73 ALA A O 1
ATOM 568 N N . SER A 1 74 ? -2.835 -2.270 5.744 1.00 79.62 74 SER A N 1
ATOM 569 C CA . SER A 1 74 ? -2.529 -3.524 5.043 1.00 79.62 74 SER A CA 1
ATOM 570 C C . SER A 1 74 ? -2.661 -3.377 3.518 1.00 79.62 74 SER A C 1
ATOM 572 O O . SER A 1 74 ? -1.754 -3.752 2.769 1.00 79.62 74 SER A O 1
ATOM 574 N N . GLY A 1 75 ? -3.738 -2.739 3.041 1.00 81.06 75 GLY A N 1
ATOM 575 C CA . GLY A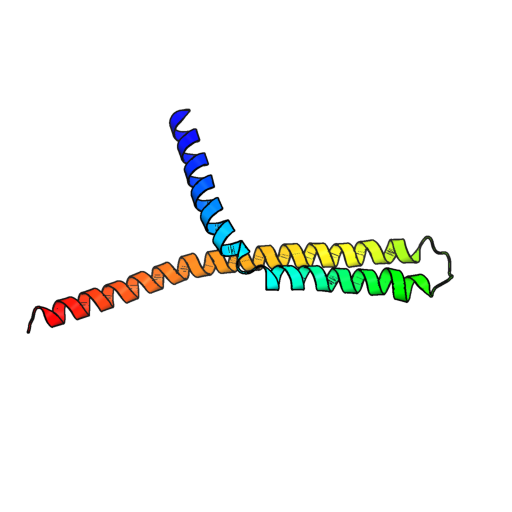 1 75 ? -3.956 -2.496 1.610 1.00 81.06 75 GLY A CA 1
ATOM 576 C C . GLY A 1 75 ? -2.902 -1.577 0.972 1.00 81.06 75 GLY A C 1
ATOM 577 O O . GLY A 1 75 ? -2.403 -1.854 -0.129 1.00 81.06 75 GLY A O 1
ATOM 578 N N . ILE A 1 76 ? -2.507 -0.509 1.674 1.00 84.06 76 ILE A N 1
ATOM 579 C CA . ILE A 1 76 ? -1.454 0.415 1.219 1.00 84.06 76 ILE A CA 1
ATOM 580 C C . ILE A 1 76 ? -0.092 -0.283 1.224 1.00 84.06 76 ILE A C 1
ATOM 582 O O . ILE A 1 76 ? 0.643 -0.191 0.237 1.00 84.06 76 ILE A O 1
ATOM 586 N N . ALA A 1 77 ? 0.245 -1.007 2.293 1.00 83.06 77 ALA A N 1
ATOM 587 C CA . ALA A 1 77 ? 1.507 -1.732 2.413 1.00 83.06 77 ALA A CA 1
ATOM 588 C C . ALA A 1 77 ? 1.683 -2.749 1.279 1.00 83.06 77 ALA A C 1
ATOM 590 O O . ALA A 1 77 ? 2.743 -2.803 0.657 1.00 83.06 77 ALA A O 1
ATOM 591 N N . TYR A 1 78 ? 0.629 -3.491 0.937 1.00 78.31 78 TYR A N 1
ATOM 592 C CA . TYR A 1 78 ? 0.665 -4.469 -0.147 1.00 78.31 78 TYR A CA 1
ATOM 593 C C . TYR A 1 78 ? 0.880 -3.833 -1.526 1.00 78.31 78 TYR A C 1
ATOM 595 O O . TYR A 1 78 ? 1.705 -4.294 -2.320 1.00 78.31 78 TYR A O 1
ATOM 603 N N . THR A 1 79 ? 0.181 -2.731 -1.802 1.00 77.88 79 THR A N 1
ATOM 604 C CA . THR A 1 79 ? 0.353 -1.970 -3.049 1.00 77.88 79 THR A CA 1
ATOM 605 C C . THR A 1 79 ? 1.766 -1.395 -3.147 1.00 77.88 79 THR A C 1
ATOM 607 O O . THR A 1 79 ? 2.410 -1.492 -4.193 1.00 77.88 79 THR A O 1
ATOM 610 N N . SER A 1 80 ? 2.277 -0.866 -2.034 1.00 81.62 80 SER A N 1
ATOM 611 C CA . SER A 1 80 ? 3.625 -0.298 -1.927 1.00 81.62 80 SER A CA 1
ATOM 612 C C . SER A 1 80 ? 4.699 -1.364 -2.129 1.00 81.62 80 SER A C 1
ATOM 614 O O . SER A 1 80 ? 5.641 -1.157 -2.891 1.00 81.62 80 SER A O 1
ATOM 616 N N . TYR A 1 81 ? 4.526 -2.536 -1.516 1.00 81.75 81 TYR A N 1
ATOM 617 C CA . TYR A 1 81 ? 5.415 -3.681 -1.680 1.00 81.75 81 TYR A CA 1
ATOM 618 C C . TYR A 1 81 ? 5.473 -4.144 -3.138 1.00 81.75 81 TYR A C 1
ATOM 620 O O . TYR A 1 81 ? 6.554 -4.361 -3.684 1.00 81.75 81 TYR A O 1
ATOM 628 N N . ARG A 1 82 ? 4.322 -4.224 -3.814 1.00 74.50 82 ARG A N 1
ATOM 629 C CA . ARG A 1 82 ? 4.269 -4.592 -5.233 1.00 74.50 82 ARG A CA 1
ATOM 630 C C . ARG A 1 82 ? 4.929 -3.560 -6.143 1.00 74.50 82 ARG A C 1
ATOM 632 O O . ARG A 1 82 ? 5.648 -3.954 -7.055 1.00 74.50 82 ARG A O 1
ATOM 639 N N . LEU A 1 83 ? 4.718 -2.268 -5.891 1.00 77.62 83 LEU A N 1
ATOM 640 C CA . LEU A 1 83 ? 5.399 -1.187 -6.613 1.00 77.62 83 LEU A CA 1
ATOM 641 C C . LEU A 1 83 ? 6.915 -1.237 -6.398 1.00 77.62 83 LEU A C 1
ATOM 643 O O . LEU A 1 83 ? 7.683 -1.066 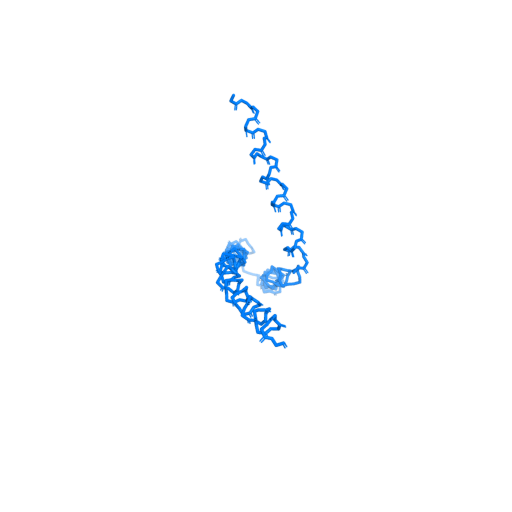-7.339 1.00 77.62 83 LEU A O 1
ATOM 647 N N . PHE A 1 84 ? 7.354 -1.504 -5.170 1.00 80.69 84 PHE A N 1
ATOM 648 C CA . PHE A 1 84 ? 8.769 -1.625 -4.842 1.00 80.69 84 PHE A CA 1
ATOM 649 C C . PHE A 1 84 ? 9.421 -2.829 -5.532 1.00 80.69 84 PHE A C 1
ATOM 651 O O . PHE A 1 84 ? 10.508 -2.703 -6.091 1.00 80.69 84 PHE A O 1
ATOM 658 N N . MET A 1 85 ? 8.739 -3.975 -5.559 1.00 74.31 85 MET A N 1
ATOM 659 C CA . MET A 1 85 ? 9.197 -5.162 -6.285 1.00 74.31 85 MET A CA 1
ATOM 660 C C . MET A 1 85 ? 9.252 -4.936 -7.800 1.00 74.31 85 MET A C 1
ATOM 662 O O . MET A 1 85 ? 10.203 -5.377 -8.438 1.00 74.31 85 MET A O 1
ATOM 666 N N . ASP A 1 86 ? 8.289 -4.212 -8.372 1.00 72.06 86 ASP A N 1
ATOM 667 C CA . ASP A 1 86 ? 8.303 -3.820 -9.788 1.00 72.06 86 ASP A CA 1
ATOM 668 C C . ASP A 1 86 ? 9.504 -2.908 -10.110 1.00 72.06 86 ASP A C 1
ATOM 670 O O . ASP A 1 86 ? 10.241 -3.136 -11.070 1.00 72.06 86 ASP A O 1
ATOM 674 N N . LYS A 1 87 ? 9.791 -1.936 -9.232 1.00 70.75 87 LYS A N 1
ATOM 675 C CA . LYS A 1 87 ? 10.971 -1.061 -9.335 1.00 70.75 87 LYS A CA 1
ATOM 676 C C . LYS A 1 87 ? 12.293 -1.817 -9.201 1.00 70.75 87 LYS A C 1
ATOM 678 O O . LYS A 1 87 ? 13.223 -1.530 -9.951 1.00 70.75 87 LYS A O 1
ATOM 683 N N . GLN A 1 88 ? 12.391 -2.760 -8.262 1.00 74.56 88 GLN A N 1
ATOM 684 C CA . GLN A 1 88 ? 13.594 -3.577 -8.087 1.00 74.56 88 GLN A CA 1
ATOM 685 C C . GLN A 1 88 ? 13.841 -4.474 -9.296 1.00 74.56 88 GLN A C 1
ATOM 687 O O . GLN A 1 88 ? 14.960 -4.498 -9.803 1.00 74.56 88 GLN A O 1
ATOM 692 N N . ARG A 1 89 ? 12.803 -5.163 -9.788 1.00 68.50 89 ARG A N 1
ATOM 693 C CA . ARG A 1 89 ? 12.911 -6.032 -10.965 1.00 68.50 89 ARG A CA 1
ATOM 694 C C . ARG A 1 89 ? 13.312 -5.250 -12.207 1.00 68.50 89 ARG A C 1
ATOM 696 O O . ARG A 1 89 ? 14.280 -5.630 -12.839 1.00 68.50 89 ARG A O 1
ATOM 703 N N . GLY A 1 90 ? 12.722 -4.083 -12.474 1.00 66.38 90 GLY A N 1
ATOM 704 C CA . GLY A 1 90 ? 13.119 -3.256 -13.624 1.00 66.38 90 GLY A CA 1
ATOM 705 C C . GLY A 1 90 ? 14.592 -2.806 -13.626 1.00 66.38 90 GLY A C 1
ATOM 706 O O . GLY A 1 90 ? 15.170 -2.590 -14.691 1.00 66.38 90 GLY A O 1
ATOM 707 N N . ILE A 1 91 ? 15.222 -2.685 -12.453 1.00 66.38 91 ILE A N 1
ATOM 708 C CA . ILE A 1 91 ? 16.658 -2.393 -12.330 1.00 66.38 91 ILE A CA 1
ATOM 709 C C . ILE A 1 91 ? 17.485 -3.683 -12.470 1.00 66.38 91 ILE A C 1
ATOM 711 O O . ILE A 1 91 ? 18.490 -3.695 -13.179 1.00 66.38 91 ILE A O 1
ATOM 715 N N . PHE A 1 92 ? 17.053 -4.778 -11.841 1.00 62.56 92 PHE A N 1
ATOM 716 C CA . PHE A 1 92 ? 17.742 -6.072 -11.878 1.00 62.56 92 PHE A CA 1
ATOM 717 C C . PHE A 1 92 ? 17.678 -6.778 -13.242 1.00 62.56 92 PHE A C 1
ATOM 719 O O . PHE A 1 92 ? 18.681 -7.358 -13.659 1.00 62.56 92 PHE A O 1
ATOM 726 N N . GLU A 1 93 ? 16.555 -6.706 -13.962 1.00 63.16 93 GLU A N 1
ATOM 727 C CA . GLU A 1 93 ? 16.408 -7.243 -15.322 1.00 63.16 93 GLU A CA 1
ATOM 728 C C . GLU A 1 93 ? 17.429 -6.586 -16.261 1.00 63.16 93 GLU A C 1
ATOM 730 O O . GLU A 1 93 ? 18.107 -7.272 -17.017 1.00 63.16 93 GLU A O 1
ATOM 735 N N . ARG A 1 94 ? 17.640 -5.269 -16.134 1.00 66.38 94 ARG A N 1
ATOM 736 C CA . ARG A 1 94 ? 18.602 -4.524 -16.959 1.00 66.38 94 ARG A CA 1
ATOM 737 C C . ARG A 1 94 ? 20.053 -4.956 -16.740 1.00 66.38 94 ARG A C 1
ATOM 739 O O . ARG A 1 94 ? 20.829 -5.027 -17.690 1.00 66.38 94 ARG A O 1
ATOM 746 N N . PHE A 1 95 ? 20.426 -5.244 -15.494 1.00 61.50 95 PHE A N 1
ATOM 747 C CA . PHE A 1 95 ? 21.755 -5.775 -15.183 1.00 61.50 95 PHE A CA 1
ATOM 748 C C . PHE A 1 95 ? 21.909 -7.233 -15.627 1.00 61.50 95 PHE A C 1
ATOM 750 O O . PHE A 1 95 ? 22.984 -7.632 -16.078 1.00 61.50 95 PHE A O 1
ATOM 757 N N . SER A 1 96 ? 20.827 -8.006 -15.561 1.00 63.78 96 SER A N 1
ATOM 758 C CA . SER A 1 96 ? 20.808 -9.400 -16.004 1.00 63.78 96 SER A CA 1
ATOM 759 C C . SER A 1 96 ? 20.925 -9.514 -17.530 1.00 63.78 96 SER A C 1
ATOM 761 O O . SER A 1 96 ? 21.710 -10.327 -18.014 1.00 63.78 96 SER A O 1
ATOM 763 N N . GLU A 1 97 ? 20.248 -8.646 -18.289 1.00 62.91 97 GLU A N 1
ATOM 764 C CA . GLU A 1 97 ? 20.326 -8.583 -19.758 1.00 62.91 97 GLU A CA 1
ATOM 765 C C . GLU A 1 97 ? 21.722 -8.194 -20.272 1.00 62.91 97 GLU A C 1
ATOM 767 O O . GLU A 1 97 ? 22.197 -8.745 -21.271 1.00 62.91 97 GLU A O 1
ATOM 772 N N . VAL A 1 98 ? 22.419 -7.272 -19.591 1.00 68.44 98 VAL A N 1
ATOM 773 C CA . VAL A 1 98 ? 23.788 -6.882 -19.979 1.00 68.44 98 VAL A CA 1
ATOM 774 C C . VAL A 1 98 ? 24.764 -8.048 -19.801 1.00 68.44 98 VAL A C 1
ATOM 776 O O . VAL A 1 98 ? 25.647 -8.264 -20.633 1.00 68.44 98 VAL A O 1
ATOM 779 N N . SER A 1 99 ? 24.577 -8.836 -18.739 1.00 61.47 99 SER A N 1
ATOM 780 C CA . SER A 1 99 ? 25.413 -9.998 -18.451 1.00 61.47 99 SER A CA 1
ATOM 781 C C . SER A 1 99 ? 25.121 -11.158 -19.413 1.00 61.47 99 SER A C 1
ATOM 783 O O . SER A 1 99 ? 26.053 -11.761 -19.952 1.00 61.47 99 SER A O 1
ATOM 785 N N . SER A 1 100 ? 23.845 -11.424 -19.717 1.00 63.53 100 SER A N 1
ATOM 786 C CA . SER A 1 100 ? 23.452 -12.504 -20.632 1.00 63.53 100 SER A CA 1
ATOM 787 C C . SER A 1 100 ? 23.856 -12.228 -22.083 1.00 63.53 100 SER A C 1
ATOM 789 O O . SER A 1 100 ? 24.334 -13.135 -22.767 1.00 63.53 100 SER A O 1
ATOM 791 N N . THR A 1 101 ? 23.738 -10.978 -22.545 1.00 65.81 101 THR A N 1
ATOM 792 C CA . THR A 1 101 ? 24.118 -10.580 -23.913 1.00 65.81 101 THR A CA 1
ATOM 793 C C . THR A 1 101 ? 25.624 -10.716 -24.145 1.00 65.81 101 THR A C 1
ATOM 795 O O . THR A 1 101 ? 26.048 -11.196 -25.194 1.00 65.81 101 THR A O 1
ATOM 798 N N . CYS A 1 102 ? 26.454 -10.364 -23.157 1.00 65.88 102 CYS A N 1
ATOM 799 C CA . CYS A 1 102 ? 27.909 -10.514 -23.262 1.00 65.88 102 CYS A CA 1
ATOM 800 C C . CYS A 1 102 ? 28.330 -11.993 -23.358 1.00 65.88 102 CYS A C 1
ATOM 802 O O . CYS A 1 102 ? 29.215 -12.355 -24.140 1.00 65.88 102 CYS A O 1
ATOM 804 N N . CYS A 1 103 ? 27.647 -12.870 -22.616 1.00 70.44 103 CYS A N 1
ATOM 805 C CA . CYS A 1 103 ? 27.890 -14.310 -22.665 1.00 70.44 103 CYS A CA 1
ATOM 806 C C . CYS A 1 103 ? 27.480 -14.904 -24.026 1.00 70.44 103 CYS A C 1
ATOM 808 O O . CYS A 1 103 ? 28.250 -15.646 -24.636 1.00 70.44 103 CYS A O 1
ATOM 810 N N . GLN A 1 104 ? 26.327 -14.492 -24.570 1.00 71.31 104 GLN A N 1
ATOM 811 C CA . GLN A 1 104 ? 25.877 -14.901 -25.905 1.00 71.31 104 GLN A CA 1
ATOM 812 C C . GLN A 1 104 ? 26.822 -14.420 -27.019 1.00 71.31 104 GLN A C 1
ATOM 814 O O . GLN A 1 104 ? 27.154 -15.197 -27.915 1.00 71.31 104 GLN A O 1
ATOM 819 N N . ALA A 1 105 ? 27.301 -13.174 -26.945 1.00 71.81 105 ALA A N 1
ATOM 820 C CA . ALA A 1 105 ? 28.282 -12.638 -27.888 1.00 71.81 105 ALA A CA 1
ATOM 821 C C . ALA A 1 105 ? 29.610 -13.415 -27.830 1.00 71.81 105 ALA A C 1
ATOM 823 O O . ALA A 1 105 ? 30.182 -13.739 -28.870 1.00 71.81 105 ALA A O 1
ATOM 824 N N . SER A 1 106 ? 30.059 -13.779 -26.624 1.00 72.19 106 SER A N 1
ATOM 825 C CA . SER A 1 106 ? 31.286 -14.557 -26.409 1.00 72.19 106 SER A CA 1
ATOM 826 C C . SER A 1 106 ? 31.174 -15.989 -26.949 1.00 72.19 106 SER A C 1
ATOM 828 O O . SER A 1 106 ? 32.107 -16.487 -27.580 1.00 72.19 106 SER A O 1
ATOM 830 N N . CYS A 1 107 ? 30.028 -16.650 -26.755 1.00 75.88 107 CYS A N 1
ATOM 831 C CA . CYS A 1 107 ? 29.769 -17.986 -27.300 1.00 75.88 107 CYS A CA 1
ATOM 832 C C . CYS A 1 107 ? 29.681 -17.989 -28.834 1.00 75.88 107 CYS A C 1
ATOM 834 O O . CYS A 1 107 ? 30.244 -18.882 -29.468 1.00 75.88 107 CYS A O 1
ATOM 836 N N . LEU A 1 108 ? 29.037 -16.983 -29.437 1.00 79.69 108 LEU A N 1
ATOM 837 C CA . LEU A 1 108 ? 28.964 -16.834 -30.895 1.00 79.69 108 LEU A CA 1
ATOM 838 C C . LEU A 1 108 ? 30.351 -16.639 -31.517 1.00 79.69 108 LEU A C 1
ATOM 840 O O . LEU A 1 108 ? 30.687 -17.331 -32.477 1.00 79.69 108 LEU A O 1
ATOM 844 N N . TRP A 1 109 ? 31.188 -15.783 -30.925 1.00 73.50 109 TRP A N 1
ATOM 845 C CA . TRP A 1 109 ? 32.559 -15.565 -31.399 1.00 73.50 109 TRP A CA 1
ATOM 846 C C . TRP A 1 109 ? 33.407 -16.842 -31.343 1.00 73.50 109 TRP A C 1
ATOM 848 O O . TRP A 1 109 ? 34.154 -17.138 -32.272 1.00 73.50 109 TRP A O 1
ATOM 858 N N . ARG A 1 110 ? 33.248 -17.650 -30.286 1.00 73.06 110 ARG A N 1
ATOM 859 C CA . ARG A 1 110 ? 33.960 -18.930 -30.145 1.00 73.06 110 ARG A CA 1
ATOM 860 C C . ARG A 1 110 ? 33.531 -19.980 -31.172 1.00 73.06 110 ARG A C 1
ATOM 862 O O . ARG A 1 110 ? 34.341 -20.834 -31.505 1.00 73.06 110 ARG A O 1
ATOM 869 N N . SER A 1 111 ? 32.291 -19.915 -31.662 1.00 79.12 111 SER A N 1
ATOM 870 C CA . SER A 1 111 ? 31.780 -20.820 -32.704 1.00 79.12 111 SER A CA 1
ATOM 871 C C . SER A 1 111 ? 32.166 -20.421 -34.132 1.00 79.12 111 SER A C 1
ATOM 873 O O . SER A 1 111 ? 32.120 -21.261 -35.017 1.00 79.12 111 SER A O 1
ATOM 875 N N . GLN A 1 112 ? 32.542 -19.158 -34.361 1.00 70.56 112 GLN A N 1
ATOM 876 C CA . GLN A 1 112 ? 32.988 -18.654 -35.670 1.00 70.56 112 GLN A CA 1
ATOM 877 C C . GLN A 1 112 ? 34.508 -18.749 -35.871 1.00 70.56 112 GLN A C 1
ATOM 879 O O . GLN A 1 112 ? 34.988 -18.593 -36.989 1.00 70.56 112 GLN A O 1
ATOM 884 N N . ALA A 1 113 ? 35.257 -18.988 -34.792 1.00 63.19 113 ALA A N 1
ATOM 885 C CA . ALA A 1 113 ? 36.715 -19.098 -34.787 1.00 63.19 113 ALA A CA 1
ATOM 886 C C . ALA A 1 113 ? 37.234 -20.556 -34.780 1.00 63.19 113 ALA A C 1
ATOM 888 O O . ALA A 1 113 ? 38.423 -20.768 -34.538 1.00 63.19 113 ALA A O 1
ATOM 889 N N . ALA A 1 114 ? 36.362 -21.541 -35.015 1.00 53.75 114 ALA A N 1
ATOM 890 C CA . ALA A 1 114 ? 36.677 -22.965 -35.159 1.00 53.7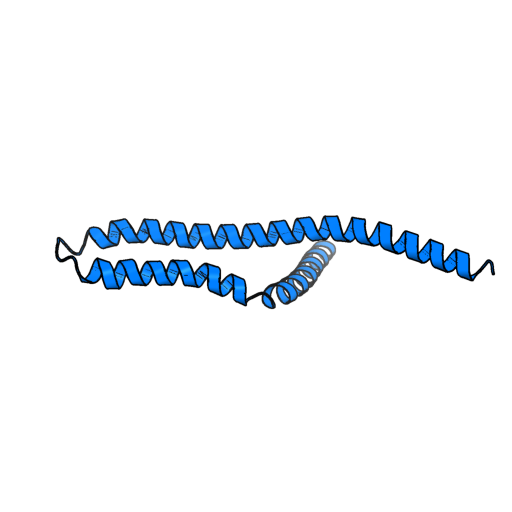5 114 ALA A CA 1
ATOM 891 C C . ALA A 1 114 ? 36.151 -23.470 -36.507 1.00 53.75 114 ALA A C 1
ATOM 893 O O . ALA A 1 114 ? 36.841 -24.319 -37.113 1.00 53.75 114 ALA A O 1
#

Secondary structure (DSSP, 8-state):
-HHHHHHHHHHHHHHHHHHHHHHGGGHHHHHHHHHHHHHHHHIIIIIIGGG--S-HHHHHHHHHHHHHHHHHHHHHHHHHHHHHHHHHHHHHHHHHHHHHHHHHHHHHHHHH--